Protein AF-E0SSJ4-F1 (afdb_monomer_lite)

Structure (mmCIF, N/CA/C/O backbone):
data_AF-E0SSJ4-F1
#
_entry.id   AF-E0SSJ4-F1
#
loop_
_atom_site.group_PDB
_atom_site.id
_atom_site.type_symbol
_atom_site.label_atom_id
_atom_site.label_alt_id
_atom_site.label_comp_id
_atom_site.label_asym_id
_atom_site.label_entity_id
_atom_site.label_seq_id
_atom_site.pdbx_PDB_ins_code
_atom_site.Cartn_x
_atom_site.Cartn_y
_atom_site.Cartn_z
_atom_site.occupancy
_atom_site.B_iso_or_equiv
_atom_site.auth_seq_id
_atom_site.auth_comp_id
_atom_site.auth_asym_id
_atom_site.auth_atom_id
_atom_site.pdbx_PDB_model_num
ATOM 1 N N . MET A 1 1 ? -5.646 11.276 17.070 1.00 46.94 1 MET A N 1
ATOM 2 C CA . MET A 1 1 ? -5.027 12.599 16.834 1.00 46.94 1 MET A CA 1
ATOM 3 C C . MET A 1 1 ? -3.674 12.386 16.137 1.00 46.94 1 MET A C 1
ATOM 5 O O . MET A 1 1 ? -2.638 12.601 16.741 1.00 46.94 1 MET A O 1
ATOM 9 N N . LEU A 1 2 ? -3.681 11.870 14.897 1.00 48.31 2 LEU A N 1
ATOM 10 C CA . LEU A 1 2 ? -2.471 11.584 14.089 1.00 48.31 2 LEU A CA 1
ATOM 11 C C . LEU A 1 2 ? -2.399 12.430 12.809 1.00 48.31 2 LEU A C 1
ATOM 13 O O . LEU A 1 2 ? -1.452 12.307 12.043 1.00 48.31 2 LEU A O 1
ATOM 17 N N . SER A 1 3 ? -3.385 13.299 12.583 1.00 46.28 3 SER A N 1
ATOM 18 C CA . SER A 1 3 ? -3.638 13.961 11.301 1.00 46.28 3 SER A CA 1
ATOM 19 C C . SER A 1 3 ? -2.628 15.048 10.913 1.00 46.28 3 SER A C 1
ATOM 21 O O . SER A 1 3 ? -2.960 15.863 10.071 1.00 46.28 3 SER A O 1
ATOM 23 N N . ASN A 1 4 ? -1.436 15.124 11.524 1.00 52.84 4 ASN A N 1
ATOM 24 C CA . ASN A 1 4 ? -0.482 16.215 11.267 1.00 52.84 4 ASN A CA 1
ATOM 25 C C . ASN A 1 4 ? 1.007 15.850 11.466 1.00 52.84 4 ASN A C 1
ATOM 27 O O . ASN A 1 4 ? 1.835 16.744 11.644 1.00 52.84 4 ASN A O 1
ATOM 31 N N . LEU A 1 5 ? 1.396 14.568 11.434 1.00 60.94 5 LEU A N 1
ATOM 32 C CA . LEU A 1 5 ? 2.825 14.221 11.388 1.00 60.94 5 LEU A CA 1
ATOM 33 C C . LEU A 1 5 ? 3.332 14.378 9.950 1.00 60.94 5 LEU A C 1
ATOM 35 O O . LEU A 1 5 ? 3.048 13.545 9.090 1.00 60.94 5 LEU A O 1
ATOM 39 N N . ARG A 1 6 ? 4.067 15.464 9.700 1.00 70.06 6 ARG A N 1
ATOM 40 C CA . ARG A 1 6 ? 4.664 15.802 8.406 1.00 70.06 6 ARG A CA 1
ATOM 41 C C . ARG A 1 6 ? 6.154 16.064 8.577 1.00 70.06 6 ARG A C 1
ATOM 43 O O . ARG A 1 6 ? 6.555 16.789 9.485 1.00 70.06 6 ARG A O 1
ATOM 50 N N . ASN A 1 7 ? 6.960 15.526 7.675 1.00 76.31 7 ASN A N 1
ATOM 51 C CA . ASN A 1 7 ? 8.332 15.977 7.470 1.00 76.31 7 ASN A CA 1
ATOM 52 C C . ASN A 1 7 ? 8.526 16.394 6.002 1.00 76.31 7 ASN A C 1
ATOM 54 O O . ASN A 1 7 ? 7.562 16.509 5.245 1.00 76.31 7 ASN A O 1
ATOM 58 N N . SER A 1 8 ? 9.769 16.650 5.599 1.00 79.38 8 SER A N 1
ATOM 59 C CA . SER A 1 8 ? 10.090 17.105 4.243 1.00 79.38 8 SER A CA 1
ATOM 60 C C . SER A 1 8 ? 9.749 16.094 3.138 1.00 79.38 8 SER A C 1
ATOM 62 O O . SER A 1 8 ? 9.675 16.492 1.982 1.00 79.38 8 SER A O 1
ATOM 64 N N . PHE A 1 9 ? 9.553 14.814 3.472 1.00 81.50 9 PHE A N 1
ATOM 65 C CA . PHE A 1 9 ? 9.411 13.719 2.505 1.00 81.50 9 PHE A CA 1
ATOM 66 C C . PHE A 1 9 ? 8.039 13.044 2.529 1.00 81.50 9 PHE A C 1
ATOM 68 O O . PHE A 1 9 ? 7.631 12.463 1.525 1.00 81.50 9 PHE A O 1
ATOM 75 N N . TRP A 1 10 ? 7.338 13.082 3.663 1.00 91.50 10 TRP A N 1
ATOM 76 C CA . TRP A 1 10 ? 6.075 12.377 3.834 1.00 91.50 10 TRP A CA 1
ATOM 77 C C . TRP A 1 10 ? 5.131 13.048 4.834 1.00 91.50 10 TRP A C 1
ATOM 79 O O . TRP A 1 10 ? 5.537 13.832 5.697 1.00 91.50 10 TRP A O 1
ATOM 89 N N . GLN A 1 11 ? 3.851 12.688 4.733 1.00 93.94 11 GLN A N 1
ATOM 90 C CA . GLN A 1 11 ? 2.790 13.061 5.668 1.00 93.94 11 GLN A CA 1
ATOM 91 C C . GLN A 1 11 ? 1.984 11.823 6.073 1.00 93.94 11 GLN A C 1
ATOM 93 O O . GLN A 1 11 ? 1.645 11.003 5.223 1.00 93.94 11 GLN A O 1
ATOM 98 N N . ILE A 1 12 ? 1.652 11.690 7.358 1.00 94.69 12 ILE A N 1
ATOM 99 C CA . ILE A 1 12 ? 0.673 10.699 7.820 1.00 94.69 12 ILE A CA 1
ATOM 100 C C . ILE A 1 12 ? -0.726 11.301 7.764 1.00 94.69 12 ILE A C 1
ATOM 102 O O . ILE A 1 12 ? -0.940 12.425 8.220 1.00 94.69 12 ILE A O 1
ATOM 106 N N . ASP A 1 13 ? -1.678 10.517 7.269 1.00 95.00 13 ASP A N 1
ATOM 107 C CA . ASP A 1 13 ? -3.098 10.849 7.319 1.00 95.00 13 ASP A CA 1
ATOM 108 C C . ASP A 1 13 ? -3.959 9.598 7.553 1.00 95.00 13 ASP A C 1
ATOM 110 O O . ASP A 1 13 ? -3.460 8.470 7.556 1.00 95.00 13 ASP A O 1
ATOM 114 N N . VAL A 1 14 ? -5.257 9.790 7.768 1.00 96.12 14 VAL A N 1
ATOM 115 C CA . VAL A 1 14 ? -6.268 8.734 7.814 1.00 96.12 14 VAL A CA 1
ATOM 116 C C . VAL A 1 14 ? -7.312 9.034 6.743 1.00 96.12 14 VAL A C 1
ATOM 118 O O . VAL A 1 14 ? -8.088 9.975 6.880 1.00 96.12 14 VAL A O 1
ATOM 121 N N . VAL A 1 15 ? -7.349 8.209 5.698 1.00 97.44 15 VAL A N 1
ATOM 122 C CA . VAL A 1 15 ? -8.192 8.425 4.506 1.00 97.44 15 VAL A CA 1
ATOM 123 C C . VAL A 1 15 ? -9.296 7.380 4.402 1.00 97.44 15 VAL A C 1
ATOM 125 O O . VAL A 1 15 ? -9.230 6.343 5.071 1.00 97.44 15 VAL A O 1
ATOM 128 N N . ASP A 1 16 ? -10.302 7.628 3.560 1.00 98.00 16 ASP A N 1
ATOM 129 C CA . ASP A 1 16 ? -11.302 6.613 3.227 1.00 98.00 16 ASP A CA 1
ATOM 130 C C . ASP A 1 16 ? -10.659 5.506 2.369 1.00 98.00 16 ASP A C 1
ATOM 132 O O . ASP A 1 16 ? -9.976 5.753 1.374 1.00 98.00 16 ASP A O 1
ATOM 136 N N . ILE A 1 17 ? -10.875 4.249 2.756 1.00 97.62 17 ILE A N 1
ATOM 137 C CA . ILE A 1 17 ? -10.337 3.063 2.078 1.00 97.62 17 ILE A CA 1
ATOM 138 C C . ILE A 1 17 ? -10.771 2.988 0.607 1.00 97.62 17 ILE A C 1
ATOM 140 O O . ILE A 1 17 ? -10.077 2.369 -0.205 1.00 97.62 17 ILE A O 1
ATOM 144 N N . SER A 1 18 ? -11.921 3.567 0.259 1.00 97.38 18 SER A N 1
ATOM 145 C CA . SER A 1 18 ? -12.445 3.584 -1.107 1.00 97.38 18 SER A CA 1
ATOM 146 C C . SER A 1 18 ? -11.671 4.508 -2.049 1.00 97.38 18 SER A C 1
ATOM 148 O O . SER A 1 18 ? -11.724 4.304 -3.261 1.00 97.38 18 SER A O 1
ATOM 150 N N . GLU A 1 19 ? -10.900 5.460 -1.520 1.00 98.12 19 GLU A N 1
ATOM 151 C CA . GLU A 1 19 ? -10.058 6.356 -2.322 1.00 98.12 19 GLU A CA 1
ATOM 152 C C . GLU A 1 19 ? -8.788 5.660 -2.829 1.00 98.12 19 GLU A C 1
ATOM 154 O O . GLU A 1 19 ? -8.215 6.064 -3.844 1.00 98.12 19 GLU A O 1
ATOM 159 N N . LEU A 1 20 ? -8.357 4.594 -2.145 1.00 98.69 20 LEU A N 1
ATOM 160 C CA . LEU A 1 20 ? -7.117 3.889 -2.445 1.00 98.69 20 LEU A CA 1
ATOM 161 C C . LEU A 1 20 ? -7.224 3.029 -3.707 1.00 98.69 20 LEU A C 1
ATOM 163 O O . LEU A 1 20 ? -8.081 2.147 -3.824 1.00 98.69 20 LEU A O 1
ATOM 167 N N . LYS A 1 21 ? -6.275 3.226 -4.625 1.00 98.75 21 LYS A N 1
ATOM 168 C CA . LYS A 1 21 ? -6.224 2.547 -5.923 1.00 98.75 21 LYS A CA 1
ATOM 169 C C . LYS A 1 21 ? -5.121 1.487 -5.938 1.00 98.75 21 LYS A C 1
ATOM 171 O O . LYS A 1 21 ? -3.939 1.836 -5.905 1.00 98.75 21 LYS A O 1
ATOM 176 N N . PRO A 1 22 ? -5.463 0.190 -5.983 1.00 98.56 22 PRO A N 1
ATOM 177 C CA . PRO A 1 22 ? -4.470 -0.863 -6.114 1.00 98.56 22 PRO A CA 1
ATOM 178 C C . PRO A 1 22 ? -3.946 -0.947 -7.550 1.00 98.56 22 PRO A C 1
ATOM 180 O O . PRO A 1 22 ? -4.708 -0.844 -8.509 1.00 98.56 22 PRO A O 1
ATOM 183 N N . HIS A 1 23 ? -2.651 -1.214 -7.696 1.00 98.44 23 HIS A N 1
ATOM 184 C CA . HIS A 1 23 ? -2.037 -1.659 -8.953 1.00 98.44 23 HIS A CA 1
ATOM 185 C C . HIS A 1 23 ? -1.582 -3.121 -8.918 1.00 98.44 23 HIS A C 1
ATOM 187 O O . HIS A 1 23 ? -1.070 -3.608 -9.921 1.00 98.44 23 HIS A O 1
ATOM 193 N N . GLU A 1 24 ? -1.753 -3.821 -7.794 1.00 97.38 24 GLU A N 1
ATOM 194 C CA . GLU A 1 24 ? -1.439 -5.248 -7.648 1.00 97.38 24 GLU A CA 1
ATOM 195 C C . GLU A 1 24 ? -2.583 -6.020 -7.002 1.00 97.38 24 GLU A C 1
ATOM 197 O O . GLU A 1 24 ? -3.316 -5.496 -6.158 1.00 97.38 24 GLU A O 1
ATOM 202 N N . GLU A 1 25 ? -2.671 -7.294 -7.365 1.00 98.00 25 GLU A N 1
ATOM 203 C CA . GLU A 1 25 ? -3.431 -8.311 -6.653 1.00 98.00 25 GLU A CA 1
ATOM 204 C C . GLU A 1 25 ? -2.784 -8.668 -5.302 1.00 98.00 25 GLU A C 1
ATOM 206 O O . GLU A 1 25 ? -1.639 -8.325 -4.992 1.00 98.00 25 GLU A O 1
ATOM 211 N N . THR A 1 26 ? -3.520 -9.418 -4.485 1.00 98.12 26 THR A N 1
ATOM 212 C CA . THR A 1 26 ? -3.064 -9.910 -3.180 1.00 98.12 26 THR A CA 1
ATOM 213 C C . THR A 1 26 ? -3.055 -11.431 -3.129 1.00 98.12 26 THR A C 1
ATOM 215 O O . THR A 1 26 ? -3.936 -12.068 -3.697 1.00 98.12 26 THR A O 1
ATOM 218 N N . TYR A 1 27 ? -2.140 -12.014 -2.355 1.00 97.75 27 TYR A N 1
ATOM 219 C CA . TYR A 1 27 ? -2.246 -13.411 -1.934 1.00 97.75 27 TYR A CA 1
ATOM 220 C C . TYR A 1 27 ? -3.267 -13.535 -0.804 1.00 97.75 27 TYR A C 1
ATOM 222 O O . TYR A 1 27 ? -3.089 -12.941 0.266 1.00 97.75 27 TYR A O 1
ATOM 230 N N . ILE A 1 28 ? -4.332 -14.300 -1.030 1.00 96.81 28 ILE A N 1
ATOM 231 C CA . ILE A 1 28 ? -5.449 -14.415 -0.087 1.00 96.81 28 ILE A CA 1
ATOM 232 C C . ILE A 1 28 ? -5.010 -15.017 1.257 1.00 96.81 28 ILE A C 1
ATOM 234 O O . ILE A 1 28 ? -5.452 -14.582 2.318 1.00 96.81 28 ILE A O 1
ATOM 238 N N . GLU A 1 29 ? -4.047 -15.934 1.245 1.00 97.75 29 GLU A N 1
ATOM 239 C CA . GLU A 1 29 ? -3.474 -16.548 2.444 1.00 97.75 29 GLU A CA 1
ATOM 240 C C . GLU A 1 29 ? -2.755 -15.506 3.307 1.00 97.75 29 GLU A C 1
ATOM 242 O O . GLU A 1 29 ? -2.839 -15.526 4.537 1.00 97.75 29 GLU A O 1
ATOM 247 N N . HIS A 1 30 ? -2.068 -14.557 2.666 1.00 97.38 30 HIS A N 1
ATOM 248 C CA . HIS A 1 30 ? -1.391 -13.469 3.361 1.00 97.38 30 HIS A CA 1
ATOM 249 C C . HIS A 1 30 ? -2.390 -12.428 3.880 1.00 97.38 30 HIS A C 1
ATOM 251 O O . HIS A 1 30 ? -2.213 -11.927 4.989 1.00 97.38 30 HIS A O 1
ATOM 257 N N . VAL A 1 31 ? -3.472 -12.160 3.142 1.00 98.06 31 VAL A N 1
ATOM 258 C CA . VAL A 1 31 ? -4.587 -11.342 3.643 1.00 98.06 31 VAL A CA 1
ATOM 259 C C . VAL A 1 31 ? -5.169 -11.951 4.918 1.00 98.06 31 VAL A C 1
ATOM 261 O O . VAL A 1 31 ? -5.271 -11.252 5.921 1.00 98.06 31 VAL A O 1
ATOM 264 N N . TYR A 1 32 ? -5.486 -13.250 4.931 1.00 98.06 32 TYR A N 1
ATOM 265 C CA . TYR A 1 32 ? -6.039 -13.903 6.123 1.00 98.06 32 TYR A CA 1
ATOM 266 C C . TYR A 1 32 ? -5.067 -13.944 7.299 1.00 98.06 32 TYR A C 1
ATOM 268 O O . TYR A 1 32 ? -5.499 -13.874 8.448 1.00 98.06 32 TYR A O 1
ATOM 276 N N . ARG A 1 33 ? -3.760 -14.052 7.041 1.00 97.69 33 ARG A N 1
ATOM 277 C CA . ARG A 1 33 ? -2.750 -13.946 8.099 1.00 97.69 33 ARG A CA 1
ATOM 278 C C . ARG A 1 33 ? -2.774 -12.564 8.747 1.00 97.69 33 ARG A C 1
ATOM 280 O O . ARG A 1 33 ? -2.802 -12.480 9.967 1.00 97.69 33 ARG A O 1
ATOM 287 N N . LEU A 1 34 ? -2.797 -11.506 7.936 1.00 96.75 34 LEU A N 1
ATOM 288 C CA . LEU A 1 34 ? -2.859 -10.129 8.431 1.00 96.75 34 LEU A CA 1
ATOM 289 C C . LEU A 1 34 ? -4.182 -9.839 9.138 1.00 96.75 34 LEU A C 1
ATOM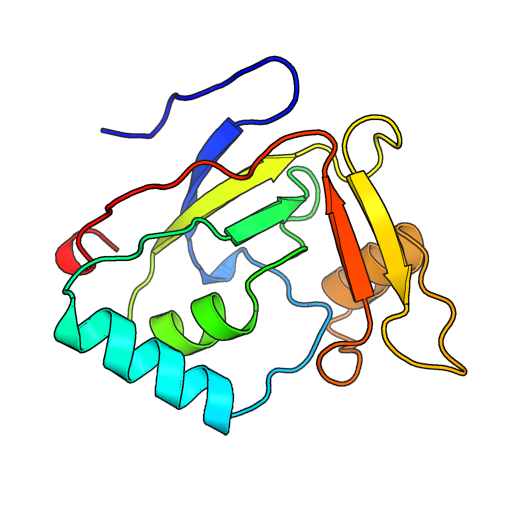 291 O O . LEU A 1 34 ? -4.179 -9.183 10.166 1.00 96.75 34 LEU A O 1
ATOM 295 N N . LEU A 1 35 ? -5.300 -10.355 8.623 1.00 96.62 35 LEU A N 1
ATOM 296 C CA . LEU A 1 35 ? -6.608 -10.237 9.264 1.00 96.62 35 LEU A CA 1
ATOM 297 C C . LEU A 1 35 ? -6.581 -10.782 10.700 1.00 96.62 35 LEU A C 1
ATOM 299 O O . LEU A 1 35 ? -7.034 -10.099 11.611 1.00 96.62 35 LEU A O 1
ATOM 303 N N . ARG A 1 36 ? -6.037 -11.994 10.892 1.00 97.12 36 ARG A N 1
ATOM 304 C CA . ARG A 1 36 ? -5.901 -12.612 12.221 1.00 97.12 36 ARG A CA 1
ATOM 305 C C . ARG A 1 36 ? -4.980 -11.799 13.123 1.00 97.12 36 ARG A C 1
ATOM 307 O O . ARG A 1 36 ? -5.395 -11.438 14.209 1.00 97.12 36 ARG A O 1
ATOM 314 N N . ASP A 1 37 ? -3.794 -11.434 12.635 1.00 96.69 37 ASP A N 1
ATOM 315 C CA . ASP A 1 37 ? -2.831 -10.630 13.401 1.00 96.69 37 ASP A CA 1
ATOM 316 C C . ASP A 1 37 ? -3.433 -9.293 13.870 1.00 96.69 37 ASP A C 1
ATOM 318 O O . ASP A 1 37 ? -3.276 -8.906 15.024 1.00 96.69 37 ASP A O 1
ATOM 322 N N . ILE A 1 38 ? -4.183 -8.615 12.997 1.00 95.50 38 ILE A N 1
ATOM 323 C CA . ILE A 1 38 ? -4.866 -7.356 13.318 1.00 95.50 38 ILE A CA 1
ATOM 324 C C . ILE A 1 38 ? -5.970 -7.570 14.363 1.00 95.50 38 ILE A C 1
ATOM 326 O O . ILE A 1 38 ? -6.111 -6.747 15.265 1.00 95.50 38 ILE A O 1
ATOM 330 N N . LEU A 1 39 ? -6.755 -8.647 14.257 1.00 95.94 39 LEU A N 1
ATOM 331 C CA . LEU A 1 39 ? -7.807 -8.969 15.228 1.00 95.94 39 LEU A CA 1
ATOM 332 C C . LEU A 1 39 ? -7.235 -9.342 16.598 1.00 95.94 39 LEU A C 1
ATOM 334 O O . LEU A 1 39 ? -7.751 -8.874 17.608 1.00 95.94 39 LEU A O 1
ATOM 338 N N . ASP A 1 40 ? -6.168 -10.139 16.621 1.00 96.88 40 ASP A N 1
ATOM 339 C CA . ASP A 1 40 ? -5.520 -10.596 17.850 1.00 96.88 40 ASP A CA 1
ATOM 340 C C . ASP A 1 40 ? -4.861 -9.426 18.595 1.00 96.88 40 ASP A C 1
ATOM 342 O O . ASP A 1 40 ? -4.919 -9.350 19.822 1.00 96.88 40 ASP A O 1
ATOM 346 N N . LYS A 1 41 ? -4.256 -8.486 17.856 1.00 95.62 41 LYS A N 1
ATOM 347 C CA . LYS A 1 41 ? -3.632 -7.281 18.423 1.00 95.62 41 LYS A CA 1
ATOM 348 C C . LYS A 1 41 ? -4.642 -6.191 18.782 1.00 95.62 41 LYS A C 1
ATOM 350 O O . LYS A 1 41 ? -4.421 -5.458 19.740 1.00 95.62 41 LYS A O 1
ATOM 355 N N . GLY A 1 42 ? -5.706 -6.033 17.995 1.00 96.12 42 GLY A N 1
ATOM 356 C CA . GLY A 1 42 ? -6.670 -4.933 18.111 1.00 96.12 42 GLY A CA 1
ATOM 357 C C . GLY A 1 42 ? -6.206 -3.600 17.504 1.00 96.12 42 GLY A C 1
ATOM 358 O O . GLY A 1 42 ? -6.928 -2.609 17.573 1.00 96.12 42 GLY A O 1
ATOM 359 N N . TYR A 1 43 ? -5.028 -3.545 16.878 1.00 94.88 43 TYR A N 1
ATOM 360 C CA . TYR A 1 43 ? -4.491 -2.332 16.256 1.00 94.88 43 TYR A CA 1
ATOM 361 C C . TYR A 1 43 ? -3.682 -2.638 14.990 1.00 94.88 43 TYR A C 1
ATOM 363 O O . TYR A 1 43 ? -3.253 -3.767 14.749 1.00 94.88 43 TYR A O 1
ATOM 371 N N . ILE A 1 44 ? -3.463 -1.609 14.169 1.00 94.25 44 ILE A N 1
ATOM 372 C CA . ILE A 1 44 ? -2.555 -1.654 13.019 1.00 94.25 44 ILE A CA 1
ATOM 373 C C . ILE A 1 44 ? -1.251 -0.958 13.368 1.00 94.25 44 ILE A C 1
ATOM 375 O O . ILE A 1 44 ? -1.271 0.199 13.775 1.00 94.25 44 ILE A O 1
ATOM 379 N N . GLU A 1 45 ? -0.146 -1.662 13.107 1.00 92.56 45 GLU A N 1
ATOM 380 C CA . GLU A 1 45 ? 1.229 -1.228 13.398 1.00 92.56 45 GLU A CA 1
ATOM 381 C C . GLU A 1 45 ? 1.868 -0.367 12.297 1.00 92.56 45 GLU A C 1
ATOM 383 O O . GLU A 1 45 ? 2.848 0.349 12.512 1.00 92.56 45 GLU A O 1
ATOM 388 N N . ARG A 1 46 ? 1.393 -0.508 11.055 1.00 93.62 46 ARG A N 1
ATOM 389 C CA . ARG A 1 46 ? 2.045 0.086 9.883 1.00 93.62 46 ARG A CA 1
ATOM 390 C C . ARG A 1 46 ? 1.024 0.752 8.961 1.00 93.62 46 ARG A C 1
ATOM 392 O O . ARG A 1 46 ? 0.100 0.058 8.519 1.00 93.62 46 ARG A O 1
ATOM 399 N N . PRO A 1 47 ? 1.222 2.027 8.585 1.00 96.31 47 PRO A N 1
ATOM 400 C CA . PRO A 1 47 ? 0.391 2.703 7.594 1.00 96.31 47 PRO A CA 1
ATOM 401 C C . PRO A 1 47 ? 0.618 2.135 6.192 1.00 96.31 47 PRO A C 1
ATOM 403 O O . PRO A 1 47 ? 1.630 1.480 5.914 1.00 96.31 47 PRO A O 1
ATOM 406 N N . ILE A 1 48 ? -0.326 2.391 5.294 1.00 98.19 48 ILE A N 1
ATOM 407 C CA . ILE A 1 48 ? -0.192 2.074 3.868 1.00 98.19 48 ILE A CA 1
ATOM 408 C C . ILE A 1 48 ? 0.650 3.160 3.205 1.00 98.19 48 ILE A C 1
ATOM 410 O O . ILE A 1 48 ? 0.380 4.341 3.399 1.00 98.19 48 ILE A O 1
ATOM 414 N N . LEU A 1 49 ? 1.659 2.783 2.422 1.00 98.38 49 LEU A N 1
ATOM 415 C CA . LEU A 1 49 ? 2.415 3.757 1.638 1.00 98.38 49 LEU A CA 1
ATOM 416 C C . LEU A 1 49 ? 1.607 4.105 0.389 1.00 98.38 49 LEU A C 1
ATOM 418 O O . LEU A 1 49 ? 1.226 3.199 -0.356 1.00 98.38 49 LEU A O 1
ATOM 422 N N . VAL A 1 50 ? 1.348 5.388 0.164 1.00 98.69 50 VAL A N 1
ATOM 423 C CA . VAL A 1 50 ? 0.428 5.866 -0.870 1.00 98.69 50 VAL A CA 1
ATOM 424 C C . VAL A 1 50 ? 1.034 7.057 -1.610 1.00 98.69 50 VAL A C 1
ATOM 426 O O . VAL A 1 50 ? 1.641 7.938 -1.003 1.00 98.69 50 VAL A O 1
ATOM 429 N N . ASP A 1 51 ? 0.856 7.087 -2.928 1.00 98.50 51 ASP A N 1
ATOM 430 C CA . ASP A 1 51 ? 1.123 8.286 -3.723 1.00 98.50 51 ASP A CA 1
ATOM 431 C C . ASP A 1 51 ? 0.073 9.367 -3.435 1.00 98.50 51 ASP A C 1
ATOM 433 O O . ASP A 1 51 ? -1.120 9.144 -3.658 1.00 98.50 51 ASP A O 1
ATOM 437 N N . ILE A 1 52 ? 0.518 10.546 -3.003 1.00 97.69 52 ILE A N 1
ATOM 438 C CA . ILE A 1 52 ? -0.349 11.657 -2.597 1.00 97.69 52 ILE A CA 1
ATOM 439 C C . ILE A 1 52 ? -1.218 12.191 -3.740 1.00 97.69 52 ILE A C 1
ATOM 441 O O . ILE A 1 52 ? -2.332 12.649 -3.506 1.00 97.69 52 ILE A O 1
ATOM 445 N N . ASN A 1 53 ? -0.736 12.118 -4.983 1.00 97.56 53 ASN A N 1
ATOM 446 C CA . ASN A 1 53 ? -1.421 12.719 -6.128 1.00 97.56 53 ASN A CA 1
ATOM 447 C C . ASN A 1 53 ? -2.517 11.815 -6.706 1.00 97.56 53 ASN A C 1
ATOM 449 O O . ASN A 1 53 ? -3.546 12.292 -7.187 1.00 97.56 53 ASN A O 1
ATOM 453 N N . SER A 1 54 ? -2.297 10.500 -6.709 1.00 98.31 54 SER A N 1
ATOM 454 C CA . SER A 1 54 ? -3.196 9.541 -7.362 1.00 98.31 54 SER A CA 1
ATOM 455 C C . SER A 1 54 ? -3.989 8.660 -6.402 1.00 98.31 54 SER A C 1
ATOM 457 O O . SER A 1 54 ? -4.948 8.016 -6.850 1.00 98.31 54 SER A O 1
ATOM 459 N N . MET A 1 55 ? -3.605 8.627 -5.122 1.00 98.62 55 MET A N 1
ATOM 460 C CA . MET A 1 55 ? -4.050 7.656 -4.117 1.00 98.62 55 MET A CA 1
ATOM 461 C C . MET A 1 55 ? -3.689 6.206 -4.474 1.00 98.62 55 MET A C 1
ATOM 463 O O . MET A 1 55 ? -4.342 5.254 -4.041 1.00 98.62 55 MET A O 1
ATOM 467 N N . THR A 1 56 ? -2.642 6.018 -5.283 1.00 98.88 56 THR A N 1
ATOM 468 C CA . THR A 1 56 ? -2.131 4.688 -5.633 1.00 98.88 56 THR A CA 1
ATOM 469 C C . THR A 1 56 ? -1.451 4.049 -4.431 1.00 98.88 56 THR A C 1
ATOM 471 O O . THR A 1 56 ? -0.563 4.645 -3.823 1.00 98.88 56 THR A O 1
ATOM 474 N N . ILE A 1 57 ? -1.835 2.815 -4.109 1.00 98.81 57 ILE A N 1
ATOM 475 C CA . ILE A 1 57 ? -1.196 2.026 -3.052 1.00 98.81 57 ILE A CA 1
ATOM 476 C C . ILE A 1 57 ? 0.189 1.599 -3.537 1.00 98.81 57 ILE A C 1
ATOM 478 O O . ILE A 1 57 ? 0.292 0.805 -4.461 1.00 98.81 57 ILE A O 1
ATOM 482 N N . LEU A 1 58 ? 1.253 2.062 -2.891 1.00 98.50 58 LEU A N 1
ATOM 483 C CA . LEU A 1 58 ? 2.632 1.687 -3.213 1.00 98.50 58 LEU A CA 1
ATOM 484 C C . LEU A 1 58 ? 3.087 0.479 -2.388 1.00 98.50 58 LEU A C 1
ATOM 486 O O . LEU A 1 58 ? 3.734 -0.427 -2.909 1.00 98.50 58 LEU A O 1
ATOM 490 N N . ASP A 1 59 ? 2.702 0.418 -1.115 1.00 97.56 59 ASP A N 1
ATOM 491 C CA . ASP A 1 59 ? 2.889 -0.763 -0.273 1.00 97.56 59 ASP A CA 1
ATOM 492 C C . ASP A 1 59 ? 1.713 -0.935 0.689 1.00 97.56 59 ASP A C 1
ATOM 494 O O . ASP A 1 59 ? 1.235 0.028 1.286 1.00 97.56 59 ASP A O 1
ATOM 498 N N . GLY A 1 60 ? 1.276 -2.183 0.872 1.00 97.38 60 GLY A N 1
ATOM 499 C CA . GLY A 1 60 ? 0.245 -2.534 1.847 1.00 97.38 60 GLY A CA 1
ATOM 500 C C . GLY A 1 60 ? -1.086 -3.023 1.271 1.00 97.38 60 GLY A C 1
ATOM 501 O O . GLY A 1 60 ? -2.054 -3.099 2.021 1.00 97.38 60 GLY A O 1
ATOM 502 N N . HIS A 1 61 ? -1.153 -3.446 0.002 1.00 98.44 61 HIS A N 1
ATOM 503 C CA . HIS A 1 61 ? -2.382 -3.967 -0.636 1.00 98.44 61 HIS A CA 1
ATOM 504 C C . HIS A 1 61 ? -3.094 -5.027 0.211 1.00 98.44 61 HIS A C 1
ATOM 506 O O . HIS A 1 61 ? -4.302 -4.965 0.405 1.00 98.44 61 HIS A O 1
ATOM 512 N N . HIS A 1 62 ? -2.342 -5.961 0.797 1.00 98.06 62 HIS A N 1
ATOM 513 C CA . HIS A 1 62 ? -2.910 -7.019 1.635 1.00 98.06 62 HIS A CA 1
ATOM 514 C C . HIS A 1 62 ? -3.563 -6.473 2.916 1.00 98.06 62 HIS A C 1
ATOM 516 O O . HIS A 1 62 ? -4.598 -6.984 3.333 1.00 98.06 62 HIS A O 1
ATOM 522 N N . ARG A 1 63 ? -2.990 -5.418 3.518 1.00 97.50 63 ARG A N 1
ATOM 523 C CA . ARG A 1 63 ? -3.546 -4.745 4.704 1.00 97.50 63 ARG A CA 1
ATOM 524 C C . ARG A 1 63 ? -4.831 -3.997 4.353 1.00 97.50 63 ARG A C 1
ATOM 526 O O . ARG A 1 63 ? -5.803 -4.093 5.093 1.00 97.50 63 ARG A O 1
ATOM 533 N N . VAL A 1 64 ? -4.868 -3.337 3.192 1.00 98.12 64 VAL A N 1
ATOM 534 C CA . VAL A 1 64 ? -6.089 -2.702 2.667 1.00 98.12 64 VAL A CA 1
ATOM 535 C C . VAL A 1 64 ? -7.203 -3.737 2.497 1.00 98.12 64 VAL A C 1
ATOM 537 O O . VAL A 1 64 ? -8.316 -3.526 2.971 1.00 98.12 64 VAL A O 1
ATOM 540 N N . VAL A 1 65 ? -6.911 -4.877 1.863 1.00 98.06 65 VAL A N 1
ATOM 541 C CA . VAL A 1 65 ? -7.906 -5.944 1.666 1.00 98.06 65 VAL A CA 1
ATOM 542 C C . VAL A 1 65 ? -8.341 -6.557 3.003 1.00 98.06 65 VAL A C 1
ATOM 544 O O . VAL A 1 65 ? -9.535 -6.764 3.208 1.00 98.06 65 VAL A O 1
ATOM 547 N N . ALA A 1 66 ? -7.420 -6.791 3.942 1.00 97.56 66 ALA A N 1
ATOM 548 C CA . ALA A 1 66 ? -7.760 -7.291 5.276 1.00 97.56 66 ALA A CA 1
ATOM 549 C C . ALA A 1 66 ? -8.722 -6.342 6.011 1.00 97.56 66 ALA A C 1
ATOM 551 O O . ALA A 1 66 ? -9.734 -6.782 6.549 1.00 97.56 66 ALA A O 1
ATOM 552 N N . LEU A 1 67 ? -8.474 -5.032 5.975 1.00 96.81 67 LEU A N 1
ATOM 553 C CA . LEU A 1 67 ? -9.362 -4.061 6.617 1.00 96.81 67 LEU A CA 1
ATOM 554 C C . LEU A 1 67 ? -10.730 -3.943 5.949 1.00 96.81 67 LEU A C 1
ATOM 556 O O . LEU A 1 67 ? -11.726 -3.759 6.651 1.00 96.81 67 LEU A O 1
ATOM 560 N N . LYS A 1 68 ? -10.804 -4.126 4.625 1.00 96.81 68 LYS A N 1
ATOM 561 C CA . LYS A 1 68 ? -12.086 -4.253 3.919 1.00 96.81 68 LYS A CA 1
ATOM 562 C C . LYS A 1 68 ? -12.888 -5.450 4.438 1.00 96.81 68 LYS A C 1
ATOM 564 O O . LYS A 1 68 ? -14.071 -5.296 4.715 1.00 96.81 68 LYS A O 1
ATOM 569 N N . TYR A 1 69 ? -12.252 -6.606 4.651 1.00 97.19 69 TYR A N 1
ATOM 570 C CA . TYR A 1 69 ? -12.916 -7.769 5.260 1.00 97.19 69 TYR A CA 1
ATOM 571 C C . TYR A 1 69 ? -13.394 -7.512 6.697 1.00 97.19 69 TYR A C 1
ATOM 573 O O . TYR A 1 69 ? -14.397 -8.083 7.117 1.00 97.19 69 TYR A O 1
ATOM 581 N N . LEU A 1 70 ? -12.722 -6.627 7.438 1.00 95.44 70 LEU A N 1
ATOM 582 C CA . LEU A 1 70 ? -13.140 -6.188 8.775 1.00 95.44 70 LEU A CA 1
ATOM 583 C C . LEU A 1 70 ? -14.199 -5.072 8.762 1.00 95.44 70 LEU A C 1
ATOM 585 O O . LEU A 1 70 ? -14.523 -4.547 9.830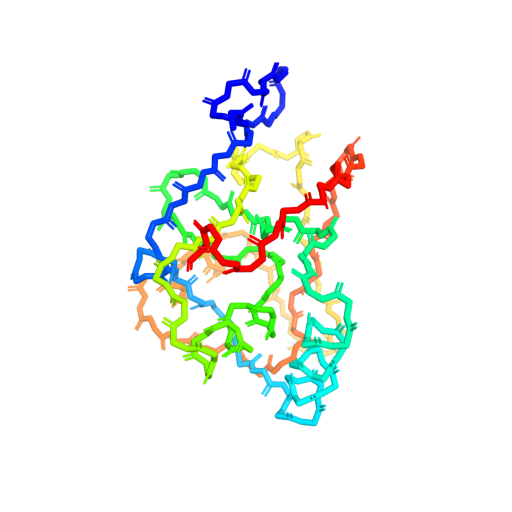 1.00 95.44 70 LEU A O 1
ATOM 589 N N . ASN A 1 71 ? -14.725 -4.701 7.589 1.00 95.88 71 ASN A N 1
ATOM 590 C CA . ASN A 1 71 ? -15.669 -3.598 7.385 1.00 95.88 71 ASN A CA 1
ATOM 591 C C . ASN A 1 71 ? -15.166 -2.235 7.897 1.00 95.88 71 ASN A C 1
ATOM 593 O O . ASN A 1 71 ? -15.966 -1.384 8.288 1.00 95.88 71 ASN A O 1
ATOM 597 N N . ARG A 1 72 ? -13.845 -2.015 7.901 1.00 96.38 72 ARG A N 1
ATOM 598 C CA . ARG A 1 72 ? -13.268 -0.702 8.215 1.00 96.38 72 ARG A CA 1
ATOM 599 C C . ARG A 1 72 ? -13.418 0.221 7.018 1.00 96.38 72 ARG A C 1
ATOM 601 O O . ARG A 1 72 ? -13.300 -0.221 5.873 1.00 96.38 72 ARG A O 1
ATOM 608 N N . ARG A 1 73 ? -13.695 1.497 7.279 1.00 96.12 73 ARG A N 1
ATOM 609 C CA . ARG A 1 73 ? -13.911 2.500 6.223 1.00 96.12 73 ARG A CA 1
ATOM 610 C C . ARG A 1 73 ? -12.725 3.427 6.073 1.00 96.12 73 ARG A C 1
ATOM 612 O O . ARG A 1 73 ? -12.546 3.999 5.007 1.00 96.12 73 ARG A O 1
ATOM 619 N N . ARG A 1 74 ? -11.913 3.561 7.113 1.00 96.88 74 ARG A N 1
ATOM 620 C CA . ARG A 1 74 ? -10.745 4.422 7.149 1.00 96.88 74 ARG A CA 1
ATOM 621 C C . ARG A 1 74 ? -9.478 3.612 7.338 1.00 96.88 74 ARG A C 1
ATOM 623 O O . ARG A 1 74 ? -9.494 2.483 7.826 1.00 96.88 74 ARG A O 1
ATOM 630 N N . ILE A 1 75 ? -8.362 4.192 6.926 1.00 97.44 75 ILE A N 1
ATOM 631 C CA . ILE A 1 75 ? -7.061 3.543 7.025 1.00 97.44 75 ILE A CA 1
ATOM 632 C C . ILE A 1 75 ? -5.951 4.578 7.157 1.00 97.44 75 ILE A C 1
ATOM 634 O O . ILE A 1 75 ? -5.977 5.596 6.461 1.00 97.44 75 ILE A O 1
ATOM 638 N N . PRO A 1 76 ? -4.964 4.340 8.031 1.00 97.12 76 PRO A N 1
ATOM 639 C CA . PRO A 1 76 ? -3.806 5.205 8.097 1.00 97.12 76 PRO A CA 1
ATOM 640 C C . PRO A 1 76 ? -2.896 5.009 6.891 1.00 97.12 76 PRO A C 1
ATOM 642 O O . PRO A 1 76 ? -2.563 3.883 6.501 1.00 97.12 76 PRO A O 1
ATOM 645 N N . VAL A 1 77 ? -2.441 6.126 6.348 1.00 98.06 77 VAL A N 1
ATOM 646 C CA . VAL A 1 77 ? -1.571 6.192 5.182 1.00 98.06 77 VAL A CA 1
ATOM 647 C C . VAL A 1 77 ? -0.349 7.046 5.476 1.00 98.06 77 VAL A C 1
ATOM 649 O O . VAL A 1 77 ? -0.387 7.957 6.298 1.00 98.06 77 VAL A O 1
ATOM 652 N N . VAL A 1 78 ? 0.737 6.739 4.780 1.00 97.56 78 VAL A N 1
ATOM 653 C CA . VAL A 1 78 ? 1.882 7.624 4.588 1.00 97.56 78 VAL A CA 1
ATOM 654 C C . VAL A 1 78 ? 1.820 8.085 3.143 1.00 97.56 78 VAL A C 1
ATOM 656 O O . VAL A 1 78 ? 1.978 7.283 2.223 1.00 97.56 78 VAL A O 1
ATOM 659 N N . LEU A 1 79 ? 1.550 9.371 2.971 1.00 97.62 79 LEU A N 1
ATOM 660 C CA . LEU A 1 79 ? 1.460 10.057 1.694 1.00 97.62 79 LEU A CA 1
ATOM 661 C C . LEU A 1 79 ? 2.847 10.559 1.298 1.00 97.62 79 LEU A C 1
ATOM 663 O O . LEU A 1 79 ? 3.507 11.246 2.083 1.00 97.62 79 LEU A O 1
ATOM 667 N N . ILE A 1 80 ? 3.267 10.227 0.080 1.00 97.19 80 ILE A N 1
ATOM 668 C CA . ILE A 1 80 ? 4.506 10.710 -0.537 1.00 97.19 80 ILE A CA 1
ATOM 669 C C . ILE A 1 80 ? 4.254 11.190 -1.960 1.00 97.19 80 ILE A C 1
ATOM 671 O O . ILE A 1 80 ? 3.32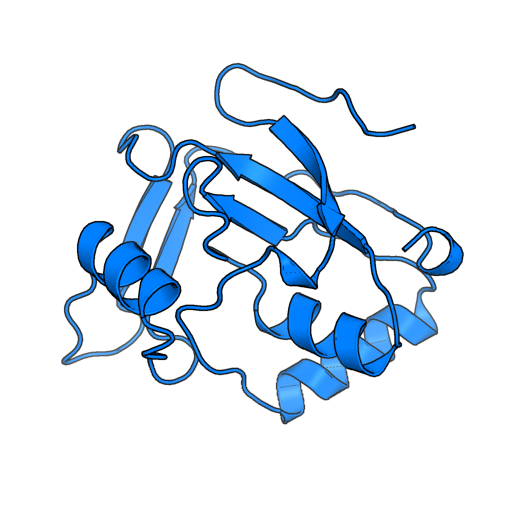5 10.716 -2.612 1.00 97.19 80 ILE A O 1
ATOM 675 N N . ASP A 1 81 ? 5.111 12.074 -2.469 1.00 96.62 81 ASP A N 1
ATOM 676 C CA . ASP A 1 81 ? 5.201 12.280 -3.913 1.00 96.62 81 ASP A CA 1
ATOM 677 C C . ASP A 1 81 ? 5.921 11.081 -4.536 1.00 96.62 81 ASP A C 1
ATOM 679 O O . ASP A 1 81 ? 7.135 10.912 -4.392 1.00 96.62 81 ASP A O 1
ATOM 683 N N . TYR A 1 82 ? 5.166 10.208 -5.203 1.00 98.00 82 TYR A N 1
ATOM 684 C CA . TYR A 1 82 ? 5.736 9.004 -5.787 1.00 98.00 82 TYR A CA 1
ATOM 685 C C . TYR A 1 82 ? 6.728 9.299 -6.911 1.00 98.00 82 TYR A C 1
ATOM 687 O O . TYR A 1 82 ? 7.628 8.493 -7.147 1.00 98.00 82 TYR A O 1
ATOM 695 N N . LEU A 1 83 ? 6.596 10.428 -7.611 1.00 97.50 83 LEU A N 1
ATOM 696 C CA . LEU A 1 83 ? 7.474 10.768 -8.729 1.00 97.50 83 LEU A CA 1
ATOM 697 C C . LEU A 1 83 ? 8.816 11.358 -8.281 1.00 97.50 83 LEU A C 1
ATOM 699 O O . LEU A 1 83 ? 9.735 11.403 -9.095 1.00 97.50 83 LEU A O 1
ATOM 703 N N . ASP A 1 84 ? 8.995 11.682 -6.999 1.00 95.69 84 ASP A N 1
ATOM 704 C CA . ASP A 1 84 ? 10.298 12.085 -6.466 1.00 95.69 84 ASP A CA 1
ATOM 705 C C . ASP A 1 84 ? 11.242 10.872 -6.324 1.00 95.69 84 ASP A C 1
ATOM 707 O O . ASP A 1 84 ? 11.078 9.990 -5.472 1.00 95.69 84 ASP A O 1
ATOM 711 N N . ASP A 1 85 ? 12.254 10.803 -7.191 1.00 91.69 85 ASP A N 1
ATOM 712 C CA . ASP A 1 85 ? 13.271 9.741 -7.206 1.00 91.69 85 ASP A CA 1
ATOM 713 C C . ASP A 1 85 ? 14.236 9.780 -6.009 1.00 91.69 85 ASP A C 1
ATOM 715 O O . ASP A 1 85 ? 14.910 8.778 -5.732 1.00 91.69 85 ASP A O 1
ATOM 719 N N . ASN A 1 86 ? 14.287 10.890 -5.267 1.00 92.75 86 ASN A N 1
ATOM 720 C CA . ASN A 1 86 ? 15.047 10.985 -4.018 1.00 92.75 86 ASN A CA 1
ATOM 721 C C . ASN A 1 86 ? 14.290 10.365 -2.837 1.00 92.75 86 ASN A C 1
ATOM 723 O O . ASN A 1 86 ? 14.900 10.011 -1.826 1.00 92.75 86 ASN A O 1
ATOM 727 N N . VAL A 1 87 ? 12.968 10.220 -2.956 1.00 92.75 87 VAL A N 1
ATOM 728 C CA . VAL A 1 87 ? 12.093 9.724 -1.887 1.00 92.75 87 VAL A CA 1
ATOM 729 C C . VAL A 1 87 ? 11.803 8.242 -2.051 1.00 92.75 87 VAL A C 1
ATOM 731 O O . VAL A 1 87 ? 11.854 7.486 -1.079 1.00 92.75 87 VAL A O 1
ATOM 734 N N . VAL A 1 88 ? 11.512 7.805 -3.274 1.00 96.31 88 VAL A N 1
ATOM 735 C CA . VAL A 1 88 ? 11.088 6.431 -3.542 1.00 96.31 88 VAL A CA 1
ATOM 736 C C . VAL A 1 88 ? 11.582 5.952 -4.896 1.00 96.31 88 VAL A C 1
ATOM 738 O O . VAL A 1 88 ? 11.521 6.659 -5.896 1.00 96.31 88 VAL A O 1
ATOM 741 N N . LYS A 1 89 ? 12.042 4.704 -4.939 1.00 97.19 89 LYS A N 1
ATOM 742 C CA . LYS A 1 89 ? 12.403 3.987 -6.165 1.00 97.19 89 LYS A CA 1
ATOM 743 C C . LYS A 1 89 ? 11.527 2.754 -6.310 1.00 97.19 89 LYS A C 1
ATOM 745 O O . LYS A 1 89 ? 11.055 2.206 -5.313 1.00 97.19 89 LYS A O 1
ATOM 750 N N . VAL A 1 90 ? 11.320 2.309 -7.546 1.00 97.88 90 VAL A N 1
ATOM 751 C CA . VAL A 1 90 ? 10.571 1.087 -7.848 1.00 97.88 90 VAL A CA 1
ATOM 752 C C . VAL A 1 90 ? 11.441 0.107 -8.621 1.00 97.88 90 VAL A C 1
ATOM 754 O O . VAL A 1 90 ? 12.180 0.484 -9.526 1.00 97.88 90 VAL A O 1
ATOM 757 N N . TYR A 1 91 ? 11.340 -1.159 -8.239 1.00 95.94 91 TYR A N 1
ATOM 758 C CA . TYR A 1 91 ? 11.995 -2.289 -8.883 1.00 95.94 91 TYR A CA 1
ATOM 759 C C . TYR A 1 91 ? 10.976 -3.403 -9.117 1.00 95.94 91 TYR A C 1
ATOM 761 O O . TYR A 1 91 ? 9.879 -3.374 -8.558 1.00 95.94 91 TYR A O 1
ATOM 769 N N . SER A 1 92 ? 11.346 -4.412 -9.902 1.00 95.00 92 SER A N 1
ATOM 770 C CA . SER A 1 92 ? 10.546 -5.629 -10.027 1.00 95.00 92 SER A CA 1
ATOM 771 C C . SER A 1 92 ? 11.005 -6.695 -9.030 1.00 95.00 92 SER A C 1
ATOM 773 O O . SER A 1 92 ? 12.201 -6.947 -8.889 1.00 95.00 92 SER A O 1
ATOM 775 N N . TRP A 1 93 ? 10.059 -7.354 -8.363 1.00 88.69 93 TRP A N 1
ATOM 776 C CA . TRP A 1 93 ? 10.312 -8.597 -7.621 1.00 88.69 93 TRP A CA 1
ATOM 777 C C . TRP A 1 93 ? 10.433 -9.813 -8.546 1.00 88.69 93 TRP A C 1
ATOM 779 O O . TRP A 1 93 ? 11.043 -10.811 -8.168 1.00 88.69 93 TRP A O 1
ATOM 789 N N . ARG A 1 94 ? 9.821 -9.752 -9.735 1.00 85.62 94 ARG A N 1
ATOM 790 C CA . ARG A 1 94 ? 9.702 -10.874 -10.673 1.00 85.62 94 ARG A CA 1
ATOM 791 C C . ARG A 1 94 ? 10.620 -10.685 -11.875 1.00 85.62 94 ARG A C 1
ATOM 793 O O . ARG A 1 94 ? 10.668 -9.606 -12.469 1.00 85.62 94 ARG A O 1
ATOM 800 N N . SER A 1 95 ? 11.293 -11.756 -12.287 1.00 85.31 95 SER A N 1
ATOM 801 C CA . SER A 1 95 ? 11.954 -11.791 -13.592 1.00 85.31 95 SER A CA 1
ATOM 802 C C . SER A 1 95 ? 10.913 -11.670 -14.713 1.00 85.31 95 SER A C 1
ATOM 804 O O . SER A 1 95 ? 9.778 -12.126 -14.580 1.00 85.31 95 SER A O 1
ATOM 806 N N . GLY A 1 96 ? 11.280 -11.002 -15.808 1.00 88.12 96 GLY A N 1
ATOM 807 C CA . GLY A 1 96 ? 10.391 -10.787 -16.957 1.00 88.12 96 GLY A CA 1
ATOM 808 C C . GLY A 1 96 ? 9.387 -9.638 -16.809 1.00 88.12 96 GLY A C 1
ATOM 809 O O . GLY A 1 96 ? 8.666 -9.352 -17.759 1.00 88.12 96 GLY A O 1
ATOM 810 N N . TYR A 1 97 ? 9.361 -8.946 -15.666 1.00 87.75 97 TYR A N 1
ATOM 811 C CA . TYR A 1 97 ? 8.570 -7.729 -15.484 1.00 87.75 97 TYR A CA 1
ATOM 812 C C . TYR A 1 97 ? 9.490 -6.511 -15.426 1.00 87.75 97 TYR A C 1
ATOM 814 O O . TYR A 1 97 ? 10.396 -6.441 -14.595 1.00 87.75 97 TYR A O 1
ATOM 822 N N . MET A 1 98 ? 9.230 -5.535 -16.293 1.00 89.69 98 MET A N 1
ATOM 823 C CA . MET A 1 98 ? 9.736 -4.175 -16.139 1.00 89.69 98 MET A CA 1
ATOM 824 C C . MET A 1 98 ? 8.651 -3.343 -15.46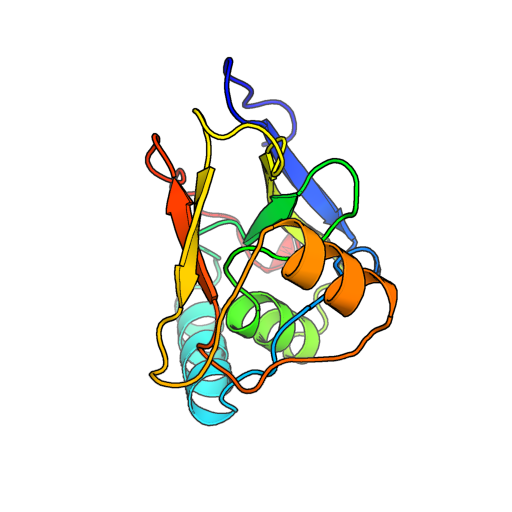7 1.00 89.69 98 MET A C 1
ATOM 826 O O . MET A 1 98 ? 7.507 -3.336 -15.915 1.00 89.69 98 MET A O 1
ATOM 830 N N . VAL A 1 99 ? 9.006 -2.676 -14.371 1.00 95.50 99 VAL A N 1
ATOM 831 C CA . VAL A 1 99 ? 8.080 -1.842 -13.606 1.00 95.50 99 VAL A CA 1
ATOM 832 C C . VAL A 1 99 ? 8.657 -0.441 -13.530 1.00 95.50 99 VAL A C 1
ATOM 834 O O . VAL A 1 99 ? 9.717 -0.243 -12.938 1.00 95.50 99 VAL A O 1
ATOM 837 N N . THR A 1 100 ? 7.951 0.528 -14.105 1.00 97.50 100 THR A N 1
ATOM 838 C CA . THR A 1 100 ? 8.233 1.952 -13.907 1.00 97.50 100 THR A CA 1
ATOM 839 C C . THR A 1 100 ? 7.188 2.590 -12.995 1.00 97.50 100 THR A C 1
ATOM 841 O O . THR A 1 100 ? 6.085 2.064 -12.815 1.00 97.50 100 THR A O 1
ATOM 844 N N . LYS A 1 101 ? 7.514 3.764 -12.441 1.00 98.38 101 LYS A N 1
ATOM 845 C CA . LYS A 1 101 ? 6.557 4.556 -11.656 1.00 98.38 101 LYS A CA 1
ATOM 846 C C . LYS A 1 101 ? 5.310 4.901 -12.476 1.00 98.38 101 LYS A C 1
ATOM 848 O O . LYS A 1 101 ? 4.185 4.788 -11.998 1.00 98.38 101 LYS A O 1
ATOM 853 N N . TYR A 1 102 ? 5.501 5.244 -13.747 1.00 98.25 102 TYR A N 1
ATOM 854 C CA . TYR A 1 102 ? 4.402 5.550 -14.656 1.00 98.25 102 TYR A CA 1
ATOM 855 C C . TYR A 1 102 ? 3.511 4.333 -14.930 1.00 98.25 102 TYR A C 1
ATOM 857 O O . TYR A 1 102 ? 2.291 4.487 -14.961 1.00 98.25 102 TYR A O 1
ATOM 865 N N . ASP A 1 103 ? 4.075 3.125 -15.042 1.00 97.56 103 ASP A N 1
ATOM 866 C CA . ASP A 1 103 ? 3.278 1.900 -15.195 1.00 97.56 103 ASP A CA 1
ATOM 867 C C . ASP A 1 103 ? 2.412 1.624 -13.966 1.00 97.56 103 ASP A C 1
ATOM 869 O O . ASP A 1 103 ? 1.245 1.257 -14.106 1.00 97.56 103 ASP A O 1
ATOM 873 N N . VAL A 1 104 ? 2.970 1.810 -12.766 1.00 98.50 104 VAL A N 1
ATOM 874 C CA . VAL A 1 104 ? 2.259 1.653 -11.486 1.00 98.50 104 VAL A CA 1
ATOM 875 C C . VAL A 1 104 ? 1.064 2.607 -11.423 1.00 98.50 104 VAL A C 1
ATOM 877 O O . VAL A 1 104 ? -0.065 2.160 -11.211 1.00 98.50 104 VAL A O 1
ATOM 880 N N . LEU A 1 105 ? 1.283 3.896 -11.707 1.00 98.69 105 LEU A N 1
ATOM 881 C CA . LEU A 1 105 ? 0.226 4.913 -11.726 1.00 98.69 105 LEU A CA 1
ATOM 882 C C . LEU A 1 105 ? -0.825 4.642 -12.813 1.00 98.69 105 LEU A C 1
ATOM 884 O O . LEU A 1 105 ? -2.029 4.737 -12.560 1.00 98.69 105 LEU A O 1
ATOM 888 N N . TYR A 1 106 ? -0.390 4.282 -14.025 1.00 98.44 106 TYR A N 1
ATOM 889 C CA . TYR A 1 106 ? -1.280 3.954 -15.139 1.00 98.44 106 TYR A CA 1
ATOM 890 C C . TYR A 1 106 ? -2.199 2.783 -14.786 1.00 98.44 106 TYR A C 1
ATOM 892 O O . TYR A 1 106 ? -3.414 2.852 -14.984 1.00 98.44 106 TYR A O 1
ATOM 900 N N . ARG A 1 107 ? -1.628 1.720 -14.220 1.00 98.19 107 ARG A N 1
ATOM 901 C CA . ARG A 1 107 ? -2.358 0.520 -13.818 1.00 98.19 107 ARG A CA 1
ATOM 902 C C . ARG A 1 107 ? -3.349 0.783 -12.701 1.00 98.19 107 ARG A C 1
ATOM 904 O O . ARG A 1 107 ? -4.508 0.406 -12.855 1.00 98.19 107 ARG A O 1
ATOM 911 N N . ALA A 1 108 ? -2.936 1.488 -11.647 1.00 98.50 108 ALA A N 1
ATOM 912 C CA . ALA A 1 108 ? -3.825 1.887 -10.557 1.00 98.50 108 ALA A CA 1
ATOM 913 C C . ALA A 1 108 ? -5.012 2.711 -11.066 1.00 98.50 108 ALA A C 1
ATOM 915 O O . ALA A 1 108 ? -6.164 2.430 -10.740 1.00 98.50 108 ALA A O 1
ATOM 916 N N . LYS A 1 109 ? -4.749 3.690 -11.940 1.00 98.31 109 LYS A N 1
ATOM 917 C CA . LYS A 1 109 ? -5.787 4.532 -12.549 1.00 98.31 109 LYS 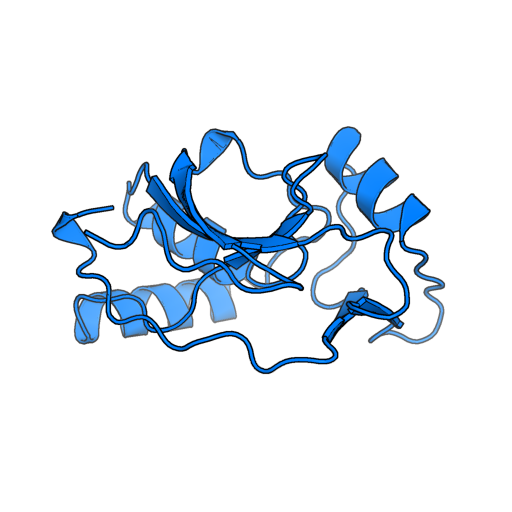A CA 1
ATOM 918 C C . LYS A 1 109 ? -6.781 3.730 -13.396 1.00 98.31 109 LYS A C 1
ATOM 920 O O . LYS A 1 109 ? -7.943 4.114 -13.487 1.00 98.31 109 LYS A O 1
ATOM 925 N N . ARG A 1 110 ? -6.330 2.657 -14.048 1.00 98.12 110 ARG A N 1
ATOM 926 C CA . ARG A 1 110 ? -7.144 1.824 -14.948 1.00 98.12 110 ARG A CA 1
ATOM 927 C C . ARG A 1 110 ? -7.754 0.588 -14.279 1.00 98.12 110 ARG A C 1
ATOM 929 O O . ARG A 1 110 ? -8.532 -0.097 -14.932 1.00 98.12 110 ARG A O 1
ATOM 936 N N . GLY A 1 111 ? -7.394 0.284 -13.032 1.00 97.12 111 GLY A N 1
ATOM 937 C CA . GLY A 1 111 ? -7.764 -0.974 -12.375 1.00 97.12 111 GLY A CA 1
ATOM 938 C C . GLY A 1 111 ? -7.104 -2.211 -13.002 1.00 97.12 111 GLY A C 1
ATOM 939 O O . GLY A 1 111 ? -7.641 -3.310 -12.905 1.00 97.12 111 GLY A O 1
ATOM 940 N N . LEU A 1 112 ? -5.959 -2.045 -13.674 1.00 97.38 112 LEU A N 1
ATOM 941 C CA . LEU A 1 112 ? -5.235 -3.125 -14.354 1.00 97.38 112 LEU A CA 1
ATOM 942 C C . LEU A 1 112 ? -4.165 -3.710 -13.434 1.00 97.38 112 LEU A C 1
ATOM 944 O O . LEU A 1 112 ? -3.006 -3.295 -13.472 1.00 97.38 112 LEU A O 1
ATOM 948 N N . LEU A 1 113 ? -4.551 -4.669 -12.601 1.00 97.81 113 LEU A N 1
ATOM 949 C CA . LEU A 1 113 ? -3.668 -5.195 -11.566 1.00 97.81 113 LEU A CA 1
ATOM 950 C C . LEU A 1 113 ? -2.525 -6.035 -12.148 1.00 97.81 113 LEU A C 1
ATOM 952 O O . LEU A 1 113 ? -2.707 -6.848 -13.054 1.00 97.81 113 LEU A O 1
ATOM 956 N N . TYR A 1 114 ? -1.323 -5.840 -11.614 1.00 97.38 114 TYR A N 1
ATOM 957 C CA . TYR A 1 114 ? -0.264 -6.833 -11.710 1.00 97.38 114 TYR A CA 1
ATOM 958 C C . TYR A 1 114 ? -0.584 -8.045 -10.826 1.00 97.38 114 TYR A C 1
ATOM 960 O O . TYR A 1 114 ? -1.247 -7.888 -9.796 1.00 97.38 114 TYR A O 1
ATOM 968 N N . PRO A 1 115 ? -0.020 -9.225 -11.144 1.00 96.31 115 PRO A N 1
ATOM 969 C CA . PRO A 1 115 ? 0.026 -10.327 -10.195 1.00 96.31 115 PRO A CA 1
ATOM 970 C C . PRO A 1 115 ? 0.677 -9.902 -8.868 1.00 96.31 115 PRO A C 1
ATOM 972 O O . PRO A 1 115 ? 1.494 -8.970 -8.855 1.00 96.31 115 PRO A O 1
ATOM 975 N N . PRO A 1 116 ? 0.411 -10.604 -7.757 1.00 95.56 116 PRO A N 1
ATOM 976 C CA . PRO A 1 116 ? 0.913 -10.175 -6.462 1.00 95.56 116 PRO A CA 1
ATOM 977 C C . PRO A 1 116 ? 2.445 -10.189 -6.397 1.00 95.56 116 PRO A C 1
ATOM 979 O O . PRO A 1 116 ? 3.096 -11.112 -6.912 1.00 95.56 116 PRO A O 1
ATOM 982 N N . LYS A 1 117 ? 3.009 -9.210 -5.674 1.00 92.50 117 LYS A N 1
ATOM 983 C CA . LYS A 1 117 ? 4.458 -9.042 -5.477 1.00 92.50 117 LYS A CA 1
ATOM 984 C C . LYS A 1 117 ? 5.165 -8.854 -6.817 1.00 92.50 117 LYS A C 1
ATOM 986 O O . LYS A 1 117 ? 6.093 -9.595 -7.129 1.00 92.50 117 LYS A O 1
ATOM 991 N N . THR A 1 118 ? 4.715 -7.881 -7.605 1.00 96.06 118 THR A N 1
ATOM 992 C CA . THR A 1 118 ? 5.370 -7.529 -8.877 1.00 96.06 118 THR A CA 1
ATOM 993 C C . THR A 1 118 ? 6.286 -6.321 -8.715 1.00 96.06 118 THR A C 1
ATOM 995 O O . THR A 1 118 ? 7.442 -6.378 -9.116 1.00 96.06 118 THR A O 1
ATOM 998 N N . SER A 1 119 ? 5.825 -5.267 -8.053 1.00 96.75 119 SER A N 1
ATOM 999 C CA . SER A 1 119 ? 6.571 -4.048 -7.754 1.00 96.75 119 SER A CA 1
ATOM 1000 C C . SER A 1 119 ? 7.161 -4.075 -6.344 1.00 96.75 119 SER A C 1
ATOM 1002 O O . SER A 1 119 ? 6.556 -4.537 -5.371 1.00 96.75 119 SER A O 1
ATOM 1004 N N . ARG A 1 120 ? 8.386 -3.571 -6.232 1.00 96.62 120 ARG A N 1
ATOM 1005 C CA . ARG A 1 120 ? 9.113 -3.377 -4.984 1.00 96.62 120 ARG A CA 1
ATOM 1006 C C . ARG A 1 120 ? 9.442 -1.904 -4.838 1.00 96.62 120 ARG A C 1
ATOM 1008 O O . ARG A 1 120 ? 10.334 -1.408 -5.523 1.00 96.62 120 ARG A O 1
ATOM 1015 N N . HIS A 1 121 ? 8.766 -1.239 -3.914 1.00 97.50 121 HIS A N 1
ATOM 1016 C CA . HIS A 1 121 ? 9.069 0.141 -3.561 1.00 97.50 121 HIS A CA 1
ATOM 1017 C C . HIS A 1 121 ? 10.138 0.192 -2.470 1.00 97.50 121 HIS A C 1
ATOM 1019 O O . HIS A 1 121 ? 10.062 -0.537 -1.482 1.00 97.50 121 HIS A O 1
ATOM 1025 N N . VAL A 1 122 ? 11.151 1.030 -2.672 1.00 96.81 122 VAL A N 1
ATOM 1026 C CA . VAL A 1 122 ? 12.226 1.283 -1.709 1.00 96.81 122 VAL A CA 1
ATOM 1027 C C . VAL A 1 122 ? 12.239 2.774 -1.414 1.00 96.81 122 VAL A C 1
ATOM 1029 O O . VAL A 1 122 ? 12.453 3.575 -2.322 1.00 96.81 122 VAL A O 1
ATOM 1032 N N . THR A 1 123 ? 11.982 3.133 -0.161 1.00 96.06 123 THR A N 1
ATOM 1033 C CA . THR A 1 123 ? 11.955 4.515 0.325 1.00 96.06 123 THR A CA 1
ATOM 1034 C C . THR A 1 123 ? 13.322 4.925 0.868 1.00 96.06 123 THR A C 1
ATOM 1036 O O . THR A 1 123 ? 14.067 4.092 1.383 1.00 96.06 123 THR A O 1
ATOM 1039 N N . SER A 1 124 ? 13.654 6.213 0.788 1.00 94.62 124 SER A N 1
ATOM 1040 C CA . SER A 1 124 ? 14.852 6.789 1.425 1.00 94.62 124 SER A CA 1
ATOM 1041 C C . SER A 1 124 ? 14.684 7.049 2.928 1.00 94.62 124 SER A C 1
ATOM 1043 O O . SER A 1 124 ? 15.612 7.501 3.593 1.00 94.62 124 SER A O 1
ATOM 1045 N N . PHE A 1 125 ? 13.508 6.735 3.470 1.00 91.62 125 PHE A N 1
ATOM 1046 C CA . PHE A 1 125 ? 13.150 6.862 4.877 1.00 91.62 125 PHE A CA 1
ATOM 1047 C C . PHE A 1 125 ? 12.501 5.571 5.387 1.00 91.62 125 PHE A C 1
ATOM 1049 O O . PHE A 1 125 ? 11.964 4.776 4.609 1.00 91.62 125 PHE A O 1
ATOM 1056 N N . GLU A 1 126 ? 12.508 5.376 6.703 1.00 91.75 126 GLU A N 1
ATOM 1057 C CA . GLU A 1 126 ? 11.753 4.302 7.345 1.00 91.75 126 GLU A CA 1
ATOM 1058 C C . GLU A 1 126 ? 10.283 4.703 7.497 1.00 91.75 126 GLU A C 1
ATOM 1060 O O . GLU A 1 126 ? 9.971 5.762 8.045 1.00 91.75 126 GLU A O 1
ATOM 1065 N N . ILE A 1 127 ? 9.372 3.854 7.012 1.00 92.44 127 ILE A N 1
ATOM 1066 C CA . ILE A 1 127 ? 7.936 4.067 7.203 1.00 92.44 127 ILE A CA 1
ATOM 1067 C C . ILE A 1 127 ? 7.647 3.993 8.711 1.00 92.44 127 ILE A C 1
ATOM 1069 O O . ILE A 1 127 ? 7.895 2.943 9.310 1.00 92.44 127 ILE A O 1
ATOM 1073 N N . PRO A 1 128 ? 7.109 5.062 9.322 1.00 91.38 128 PRO A N 1
ATOM 1074 C CA . PRO A 1 128 ? 6.905 5.118 10.761 1.00 91.38 128 PRO A CA 1
ATOM 1075 C C . PRO A 1 128 ? 5.932 4.035 11.228 1.00 91.38 128 PRO A C 1
ATOM 1077 O O . PRO A 1 128 ? 4.918 3.754 10.580 1.00 91.38 128 PRO A O 1
ATOM 1080 N N . ARG A 1 129 ? 6.230 3.455 12.392 1.00 92.56 129 ARG A N 1
ATOM 1081 C CA . ARG A 1 129 ? 5.274 2.634 13.132 1.00 92.56 129 ARG A CA 1
ATOM 1082 C C . ARG A 1 129 ? 4.176 3.540 13.689 1.00 92.56 129 ARG A C 1
ATOM 1084 O O . ARG A 1 129 ? 4.451 4.617 14.214 1.00 92.56 129 ARG A O 1
ATOM 1091 N N . ILE A 1 130 ? 2.942 3.087 13.575 1.00 91.44 130 ILE A N 1
ATOM 1092 C CA . ILE A 1 130 ? 1.760 3.690 14.193 1.00 91.44 130 ILE A CA 1
ATOM 1093 C C . ILE A 1 130 ? 1.089 2.593 15.001 1.00 91.44 130 ILE A C 1
ATOM 1095 O O . ILE A 1 130 ? 1.139 1.460 14.571 1.00 91.44 130 ILE A O 1
ATOM 1099 N N . ASP A 1 131 ? 0.437 2.885 16.115 1.00 93.06 131 ASP A N 1
ATOM 1100 C CA . ASP A 1 131 ? -0.363 1.879 16.819 1.00 93.06 131 ASP A CA 1
ATOM 1101 C C . ASP A 1 131 ? -1.801 2.411 16.892 1.00 93.06 131 ASP A C 1
ATOM 1103 O O . ASP A 1 131 ? -2.194 3.065 17.858 1.00 93.06 131 ASP A O 1
ATOM 1107 N N . ILE A 1 132 ? -2.563 2.237 15.801 1.00 92.56 132 ILE A N 1
ATOM 1108 C CA . ILE A 1 132 ? -3.954 2.719 15.714 1.00 92.56 132 ILE A CA 1
ATOM 1109 C C . ILE A 1 132 ? -4.924 1.583 15.989 1.00 92.56 132 ILE A C 1
ATOM 1111 O O . ILE A 1 132 ? -4.978 0.619 15.224 1.00 92.56 132 ILE A O 1
ATOM 1115 N N . ASP A 1 133 ? -5.730 1.757 17.032 1.00 94.69 133 ASP A N 1
ATOM 1116 C CA . ASP A 1 133 ? -6.841 0.873 17.370 1.00 94.69 133 ASP A CA 1
ATOM 1117 C C . ASP A 1 133 ? -7.830 0.754 16.199 1.00 94.69 133 ASP A C 1
ATOM 1119 O O . ASP A 1 133 ? -8.286 1.754 15.633 1.00 94.69 133 ASP A O 1
ATOM 1123 N N . ILE A 1 134 ? -8.175 -0.481 15.832 1.00 93.94 134 ILE A N 1
ATOM 1124 C CA . ILE A 1 134 ? -9.059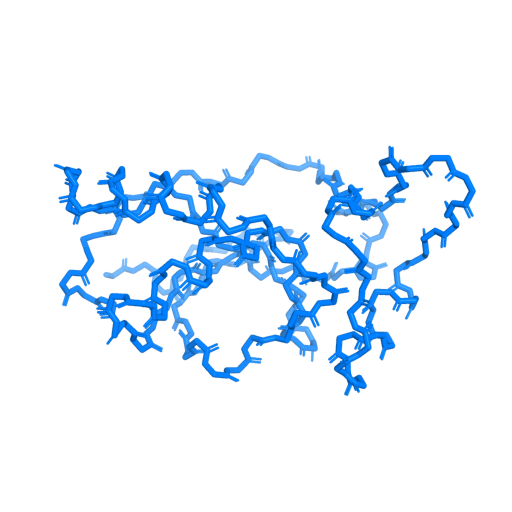 -0.755 14.694 1.00 93.94 134 ILE A CA 1
ATOM 1125 C C . ILE A 1 134 ? -10.492 -0.252 14.899 1.00 93.94 134 ILE A C 1
ATOM 1127 O O . ILE A 1 134 ? -11.220 -0.092 13.922 1.00 93.94 134 ILE A O 1
ATOM 1131 N N . SER A 1 135 ? -10.917 0.020 16.133 1.00 92.81 135 SER A N 1
ATOM 1132 C CA . SER A 1 135 ? -12.213 0.642 16.429 1.00 92.81 135 SER A CA 1
ATOM 1133 C C . SER A 1 135 ? -12.308 2.091 15.940 1.00 92.81 135 SER A C 1
ATOM 1135 O O . SER A 1 135 ? -13.411 2.610 15.775 1.00 92.81 135 SER A O 1
ATOM 1137 N N . LEU A 1 136 ? -11.169 2.735 15.659 1.00 91.06 136 LEU A N 1
ATOM 1138 C CA . LEU A 1 136 ? -11.093 4.097 15.127 1.00 91.06 136 LEU A CA 1
ATOM 1139 C C . LEU A 1 136 ? -11.112 4.144 13.588 1.00 91.06 136 LEU A C 1
ATOM 1141 O O . LEU A 1 136 ? -11.204 5.237 13.012 1.00 91.06 136 LEU A O 1
ATOM 1145 N N . LEU A 1 137 ? -11.012 2.983 12.933 1.00 89.94 137 LEU A N 1
ATOM 1146 C CA . LEU A 1 137 ? -10.893 2.803 11.484 1.00 89.94 137 LEU A CA 1
ATOM 1147 C C . LEU A 1 137 ? -12.216 2.367 10.839 1.00 89.94 137 LEU A C 1
ATOM 1149 O O . LEU A 1 137 ? -12.994 1.631 11.479 1.00 89.94 137 LEU A O 1
#

Organism: Ignisphaera aggregans (strain DSM 17230 / JCM 13409 / AQ1.S1) (NCBI:txid583356)

InterPro domains:
  IPR003115 ParB-like, N-terminal domain [SM00470] (15-96)
  IPR036086 ParB/Sulfiredoxin superfamily [SSF110849] (12-137)

Foldseek 3Di:
DQDADDDPFKHKHKDFLVQAFEQADDDVVLLVVLLVVCVVQQWAFFFFEAAQPRNYGQDDPSVSVSLVVVVQGITMYIYGNLPPPLFKDKDFPDPPDDDDSVSSSVSSVVVNHDYPRGIDMDGPDDRHTDTGRSVVD

Radius of gyration: 14.33 Å; chains: 1; bounding box: 31×34×35 Å

pLDDT: mean 93.8, std 9.42, range [46.28, 98.88]

Sequence (137 aa):
MLSNLRNSFWQIDVVDISELKPHEETYIEHVYRLLRDILDKGYIERPILVDINSMTILDGHHRVVALKYLNRRRIPVVLIDYLDDNVVKVYSWRSGYMVTKYDVLYRAKRGLLYPPKTSRHVTSFEIPRIDIDISLL

Secondary structure (DSSP, 8-state):
--TT-B-SS-EEEEEEGGG-B-SB---HHHHHHHHHHHHHHSEE-SPEEEETTT-BEEE-HHHHHHHHHTT--EEEEEEE-TT-TTTEEEEESSTT----HHHHHHHHHHT-PBPSS-EEEEESSPPPP--EEGGG-